Protein AF-A0A4U7D3N7-F1 (afdb_monomer_lite)

Structure (mmCIF, N/CA/C/O backbone):
data_AF-A0A4U7D3N7-F1
#
_entry.id   AF-A0A4U7D3N7-F1
#
loop_
_atom_site.group_PDB
_atom_site.id
_atom_site.type_symbol
_atom_site.label_atom_id
_atom_site.label_alt_id
_atom_site.label_comp_id
_atom_site.label_asym_id
_atom_site.label_entity_id
_atom_site.label_seq_id
_atom_site.pdbx_PDB_ins_code
_atom_site.Cartn_x
_atom_site.Cartn_y
_atom_site.Cartn_z
_atom_site.occupancy
_atom_site.B_iso_or_equiv
_atom_site.auth_seq_id
_atom_site.auth_comp_id
_atom_site.auth_asym_id
_atom_site.auth_atom_id
_atom_site.pdbx_PDB_model_num
ATOM 1 N N . MET A 1 1 ? -6.154 -1.261 -18.216 1.00 61.88 1 MET A N 1
ATOM 2 C CA . MET A 1 1 ? -4.742 -1.577 -17.953 1.00 61.88 1 MET A CA 1
ATOM 3 C C . MET A 1 1 ? -4.744 -2.809 -17.099 1.00 61.88 1 MET A C 1
ATOM 5 O O . MET A 1 1 ? -5.632 -2.921 -16.259 1.00 61.88 1 MET A O 1
ATOM 9 N N . ASP A 1 2 ? -3.840 -3.730 -17.387 1.00 88.69 2 ASP A N 1
ATOM 10 C CA . ASP A 1 2 ? -3.655 -4.885 -16.522 1.00 88.69 2 ASP A CA 1
ATOM 11 C C . ASP A 1 2 ? -3.001 -4.427 -15.211 1.00 88.69 2 ASP A C 1
ATOM 13 O O . ASP A 1 2 ? -2.187 -3.497 -15.217 1.00 88.69 2 ASP A O 1
ATOM 17 N N . THR A 1 3 ? -3.377 -5.032 -14.088 1.00 88.56 3 THR A N 1
ATOM 18 C CA . THR A 1 3 ? -2.840 -4.662 -12.771 1.00 88.56 3 THR A CA 1
ATOM 19 C C . THR A 1 3 ? -1.326 -4.895 -12.731 1.00 88.56 3 THR A C 1
ATOM 21 O O . THR A 1 3 ? -0.585 -4.051 -12.226 1.00 88.56 3 THR A O 1
ATOM 24 N N . GLU A 1 4 ? -0.851 -5.978 -13.355 1.00 92.12 4 GLU A N 1
ATOM 25 C CA . GLU A 1 4 ? 0.580 -6.273 -13.525 1.00 92.12 4 GLU A CA 1
ATOM 26 C C . GLU A 1 4 ? 1.304 -5.214 -14.368 1.00 92.12 4 GLU A C 1
ATOM 28 O O . GLU A 1 4 ? 2.339 -4.700 -13.947 1.00 92.12 4 GLU A O 1
ATOM 33 N N . GLU A 1 5 ? 0.732 -4.815 -15.508 1.00 95.19 5 GLU A N 1
ATOM 34 C CA . GLU A 1 5 ? 1.309 -3.794 -16.397 1.00 95.19 5 GLU A CA 1
ATOM 35 C C . GLU A 1 5 ? 1.489 -2.449 -15.669 1.00 95.19 5 GLU A C 1
ATOM 37 O O . GLU A 1 5 ? 2.502 -1.757 -15.825 1.00 95.19 5 GLU A O 1
ATOM 42 N N . LEU A 1 6 ? 0.516 -2.076 -14.833 1.00 95.62 6 LEU A N 1
ATOM 43 C CA . LEU A 1 6 ? 0.596 -0.866 -14.020 1.00 95.62 6 LEU A CA 1
ATOM 44 C C . LEU A 1 6 ? 1.686 -0.977 -12.944 1.00 95.62 6 LEU A C 1
ATOM 46 O O . LEU A 1 6 ? 2.449 -0.031 -12.746 1.00 95.62 6 LEU A O 1
ATOM 50 N N . LEU A 1 7 ? 1.798 -2.128 -12.281 1.00 96.38 7 LEU A N 1
ATOM 51 C CA . LEU A 1 7 ? 2.800 -2.378 -11.242 1.00 96.38 7 LEU A CA 1
ATOM 52 C C . LEU A 1 7 ? 4.227 -2.341 -11.814 1.00 96.38 7 LEU A C 1
ATOM 54 O O . LEU A 1 7 ? 5.125 -1.750 -11.209 1.00 96.38 7 LEU A O 1
ATOM 58 N N . GLU A 1 8 ? 4.440 -2.909 -13.001 1.00 96.69 8 GLU A N 1
ATOM 59 C CA . GLU A 1 8 ? 5.710 -2.823 -13.735 1.00 96.69 8 GLU A CA 1
ATOM 60 C C . GLU A 1 8 ? 6.039 -1.382 -14.140 1.00 96.69 8 GLU A C 1
ATOM 62 O O . GLU A 1 8 ? 7.163 -0.921 -13.935 1.00 96.69 8 GLU A O 1
ATOM 67 N N . THR A 1 9 ? 5.053 -0.641 -14.653 1.00 97.69 9 THR A N 1
ATOM 68 C CA . THR A 1 9 ? 5.229 0.761 -15.064 1.00 97.69 9 THR A CA 1
ATOM 69 C C . THR A 1 9 ? 5.639 1.650 -13.890 1.00 97.69 9 THR A C 1
ATOM 71 O O . THR A 1 9 ? 6.532 2.486 -14.024 1.00 97.69 9 THR A O 1
ATOM 74 N N . LEU A 1 10 ? 5.013 1.469 -12.725 1.00 96.94 10 LEU A N 1
ATOM 75 C CA . LEU A 1 10 ? 5.333 2.233 -11.518 1.00 96.94 10 LEU A CA 1
ATOM 76 C C . LEU A 1 10 ? 6.738 1.908 -11.005 1.00 96.94 10 LEU A C 1
ATOM 78 O O . LEU A 1 10 ? 7.488 2.818 -10.658 1.00 96.94 10 LEU A O 1
ATOM 82 N N . GLN A 1 11 ? 7.132 0.634 -11.021 1.00 97.25 11 GLN A N 1
ATOM 83 C CA . GLN A 1 11 ? 8.493 0.240 -10.647 1.00 97.25 11 GLN A CA 1
ATOM 84 C C . GLN A 1 11 ? 9.548 0.777 -11.621 1.00 97.25 11 GLN A C 1
ATOM 86 O O . GLN A 1 11 ? 10.619 1.201 -11.195 1.00 97.25 11 GLN A O 1
ATOM 91 N N . ALA A 1 12 ? 9.239 0.834 -12.920 1.00 97.94 12 ALA A N 1
ATOM 92 C CA . ALA A 1 12 ? 10.096 1.478 -13.917 1.00 97.94 12 ALA A CA 1
ATOM 93 C C . ALA A 1 12 ? 10.218 3.002 -13.718 1.00 97.94 12 ALA A C 1
ATOM 95 O O . ALA A 1 12 ? 11.151 3.612 -14.236 1.00 97.94 12 ALA A O 1
ATOM 96 N N . ALA A 1 13 ? 9.299 3.608 -12.960 1.00 97.19 13 ALA A N 1
ATOM 97 C CA . ALA A 1 13 ? 9.316 5.011 -12.555 1.00 97.19 13 ALA A CA 1
ATOM 98 C C . ALA A 1 13 ? 9.938 5.235 -11.157 1.00 97.19 13 ALA A C 1
ATOM 100 O O . ALA A 1 13 ? 9.645 6.242 -10.515 1.00 97.19 13 ALA A O 1
ATOM 101 N N . ASP A 1 14 ? 10.783 4.308 -10.690 1.00 97.75 14 ASP A N 1
ATOM 102 C CA . ASP A 1 14 ? 11.494 4.342 -9.401 1.00 97.75 14 ASP A CA 1
ATOM 103 C C . ASP A 1 14 ? 10.610 4.203 -8.146 1.00 97.75 14 ASP A C 1
ATOM 105 O O . ASP A 1 14 ? 11.077 4.432 -7.025 1.00 97.75 14 ASP A O 1
ATOM 109 N N . LEU A 1 15 ? 9.352 3.767 -8.279 1.00 97.12 15 LEU A N 1
ATOM 110 C CA . LEU A 1 15 ? 8.581 3.353 -7.107 1.00 97.1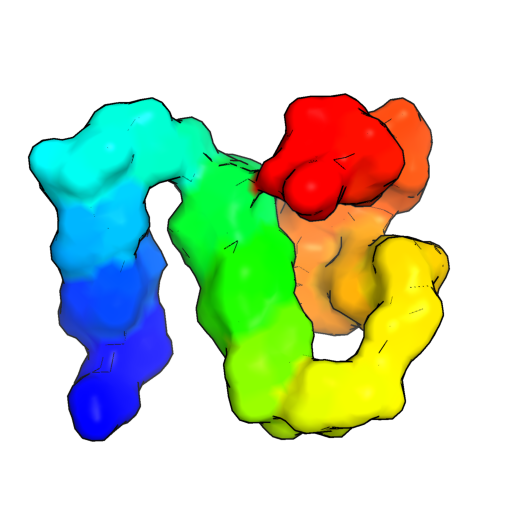2 15 LEU A CA 1
ATOM 111 C C . LEU A 1 15 ? 9.075 1.987 -6.627 1.00 97.12 15 LEU A C 1
ATOM 113 O O . LEU A 1 15 ? 9.221 1.038 -7.395 1.00 97.12 15 LEU A O 1
ATOM 117 N N . SER A 1 16 ? 9.279 1.856 -5.319 1.00 96.88 16 SER A N 1
ATOM 118 C CA . SER A 1 16 ? 9.490 0.540 -4.717 1.00 96.88 16 SER A CA 1
ATOM 119 C C . SER A 1 16 ? 8.264 -0.356 -4.912 1.00 96.88 16 SER A C 1
ATOM 121 O O . SER A 1 16 ? 7.143 0.136 -5.063 1.00 96.88 16 SER A O 1
ATOM 123 N N . TYR A 1 17 ? 8.460 -1.675 -4.817 1.00 96.06 17 TYR A N 1
ATOM 124 C CA . TYR A 1 17 ? 7.365 -2.650 -4.867 1.00 96.06 17 TYR A CA 1
ATOM 125 C C . TYR A 1 17 ? 6.192 -2.262 -3.953 1.00 96.06 17 TYR A C 1
ATOM 127 O O . TYR A 1 17 ? 5.046 -2.256 -4.390 1.00 96.06 17 TYR A O 1
ATOM 135 N N . TYR A 1 18 ? 6.475 -1.858 -2.709 1.00 9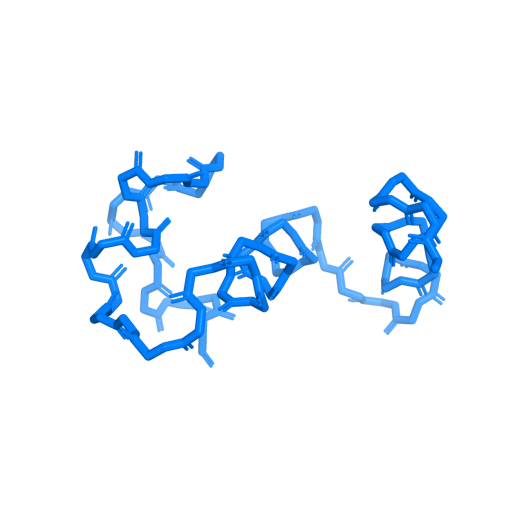7.06 18 TYR A N 1
ATOM 136 C CA . TYR A 1 18 ? 5.436 -1.469 -1.755 1.00 97.06 18 TYR A CA 1
ATOM 137 C C . TYR A 1 18 ? 4.689 -0.195 -2.165 1.00 97.06 18 TYR A C 1
ATOM 139 O O . TYR A 1 18 ? 3.475 -0.136 -2.011 1.00 97.06 18 TYR A O 1
ATOM 147 N N . GLN A 1 19 ? 5.378 0.801 -2.728 1.00 97.00 19 GLN A N 1
ATOM 148 C CA . GLN A 1 19 ? 4.732 2.020 -3.232 1.00 97.00 19 GLN A CA 1
ATOM 149 C C . GLN A 1 19 ? 3.836 1.729 -4.434 1.00 97.00 19 GLN A C 1
ATOM 151 O O . GLN A 1 19 ? 2.700 2.198 -4.481 1.00 97.00 19 GLN A O 1
ATOM 156 N N . ALA A 1 20 ? 4.314 0.914 -5.377 1.00 97.62 20 ALA A N 1
ATOM 157 C CA . ALA A 1 20 ? 3.524 0.507 -6.532 1.00 97.62 20 ALA A CA 1
ATOM 158 C C . ALA A 1 20 ? 2.287 -0.304 -6.110 1.00 97.62 20 ALA A C 1
ATOM 160 O O . ALA A 1 20 ? 1.174 -0.003 -6.534 1.00 97.62 20 ALA A O 1
ATOM 161 N N . ASN A 1 21 ? 2.469 -1.284 -5.225 1.00 97.06 21 ASN A N 1
ATOM 162 C CA . ASN A 1 21 ? 1.399 -2.153 -4.743 1.00 97.06 21 ASN A CA 1
ATOM 163 C C . ASN A 1 21 ? 0.339 -1.379 -3.934 1.00 97.06 21 ASN A C 1
ATOM 165 O O . ASN A 1 21 ? -0.854 -1.541 -4.189 1.00 97.06 21 ASN A O 1
ATOM 169 N N . ALA A 1 22 ? 0.746 -0.464 -3.044 1.00 97.38 22 ALA A N 1
ATOM 170 C CA . ALA A 1 22 ? -0.187 0.404 -2.317 1.00 97.38 22 ALA A CA 1
ATOM 171 C C . ALA A 1 22 ? -1.000 1.306 -3.257 1.00 97.38 22 ALA A C 1
ATOM 173 O O . ALA A 1 22 ? -2.208 1.454 -3.077 1.00 97.38 22 ALA A O 1
ATOM 174 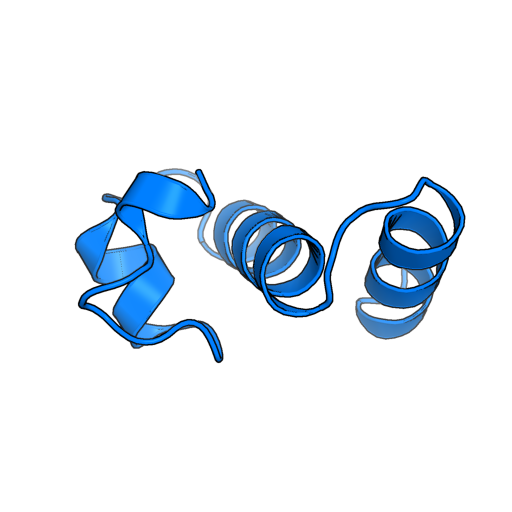N N . TYR A 1 23 ? -0.354 1.889 -4.271 1.00 96.44 23 TYR A N 1
ATOM 175 C CA . TYR A 1 23 ? -1.023 2.757 -5.239 1.00 96.44 23 TYR A CA 1
ATOM 176 C C . TYR A 1 23 ? -2.070 1.998 -6.058 1.00 96.44 23 TYR A C 1
ATOM 178 O O . TYR A 1 23 ? -3.209 2.443 -6.185 1.00 96.44 23 TYR A O 1
ATOM 186 N N . VAL A 1 24 ? -1.696 0.827 -6.573 1.00 96.50 24 VAL A N 1
ATOM 187 C CA . VAL A 1 24 ? -2.600 -0.067 -7.303 1.00 96.50 24 VAL A CA 1
ATOM 188 C C . VAL A 1 24 ? -3.784 -0.483 -6.427 1.00 96.50 24 VAL A C 1
ATOM 190 O O . VAL A 1 24 ? -4.930 -0.325 -6.839 1.00 96.50 24 VAL A O 1
ATOM 193 N N . THR A 1 25 ? -3.519 -0.920 -5.193 1.00 96.25 25 THR A N 1
ATOM 194 C CA . THR A 1 25 ? -4.560 -1.316 -4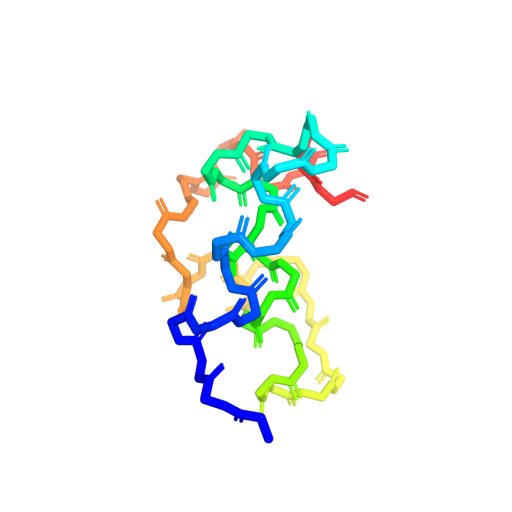.230 1.00 96.25 25 THR A CA 1
ATOM 195 C C . THR A 1 25 ? -5.539 -0.171 -3.966 1.00 96.25 25 THR A C 1
ATOM 197 O O . THR A 1 25 ? -6.753 -0.366 -3.958 1.00 96.25 25 THR A O 1
ATOM 200 N N . LEU A 1 26 ? -5.038 1.055 -3.788 1.00 96.25 26 LEU A N 1
ATOM 201 C CA . LEU A 1 26 ? -5.888 2.225 -3.574 1.00 96.25 26 LEU A CA 1
ATOM 202 C C . LEU A 1 26 ? -6.782 2.519 -4.788 1.00 96.25 26 LEU A C 1
ATOM 204 O O . LEU A 1 26 ? -7.944 2.874 -4.608 1.00 96.25 26 LEU A O 1
ATOM 208 N N . LEU A 1 27 ? -6.278 2.349 -6.013 1.00 95.50 27 LEU A N 1
ATOM 209 C CA . LEU A 1 27 ? -7.092 2.515 -7.222 1.00 95.50 27 LEU A CA 1
ATOM 210 C C . LEU A 1 27 ? -8.223 1.482 -7.314 1.00 95.50 27 LEU A C 1
ATOM 212 O O . LEU A 1 27 ? -9.309 1.825 -7.780 1.00 95.50 27 LEU A O 1
ATOM 216 N N . GLU A 1 28 ? -7.994 0.251 -6.853 1.00 94.38 28 GLU A N 1
ATOM 217 C CA . GLU A 1 28 ? -9.014 -0.806 -6.813 1.00 94.38 28 GLU A CA 1
ATOM 218 C C . GLU A 1 28 ? -10.067 -0.559 -5.720 1.00 94.38 28 GLU A C 1
ATOM 220 O O . GLU A 1 28 ? -11.261 -0.766 -5.949 1.00 94.38 28 GLU A O 1
ATOM 225 N N . LEU A 1 29 ? -9.649 -0.068 -4.548 1.00 95.44 29 LEU A N 1
ATOM 226 C CA . LEU A 1 29 ? -10.543 0.261 -3.429 1.00 95.44 29 LEU 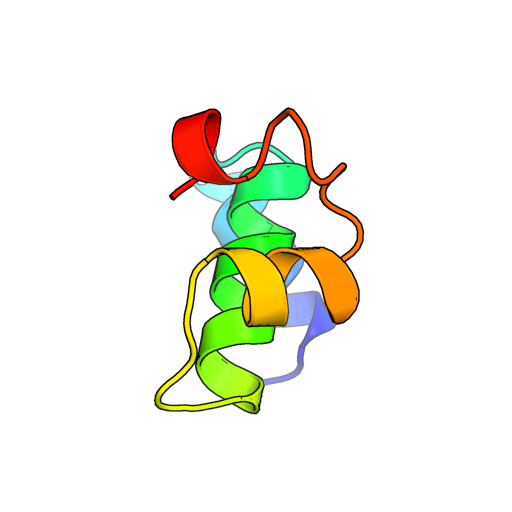A CA 1
ATOM 227 C C . LEU A 1 29 ? -11.305 1.584 -3.626 1.00 95.44 29 LEU A C 1
ATOM 229 O O . LEU A 1 29 ? -12.375 1.789 -3.045 1.00 95.44 29 LEU A O 1
ATOM 233 N N . GLY A 1 30 ? -10.761 2.510 -4.417 1.00 95.06 30 GLY A N 1
ATOM 234 C CA . GLY A 1 30 ? -11.294 3.856 -4.596 1.00 95.06 30 GLY A CA 1
ATOM 235 C C . GLY A 1 30 ? -10.975 4.769 -3.409 1.00 95.06 30 GLY A C 1
ATOM 236 O O . GLY A 1 30 ? -9.878 5.307 -3.305 1.00 95.06 30 GLY A O 1
ATOM 237 N N . THR A 1 31 ? -11.955 5.016 -2.534 1.00 95.50 31 THR A N 1
ATOM 238 C CA . THR A 1 31 ? -11.735 5.810 -1.309 1.00 95.50 31 THR A CA 1
ATOM 239 C C . THR A 1 31 ? -11.563 4.869 -0.128 1.00 95.50 31 THR A C 1
ATOM 241 O O . THR A 1 31 ? -12.521 4.217 0.276 1.00 95.50 31 THR A O 1
ATOM 244 N N . ALA A 1 32 ? -10.357 4.835 0.431 1.00 96.69 32 ALA A N 1
ATOM 245 C CA . ALA A 1 32 ? -10.002 3.987 1.559 1.00 96.69 32 ALA A CA 1
ATOM 246 C C . ALA A 1 32 ? -9.052 4.721 2.515 1.00 96.69 32 ALA A C 1
ATOM 248 O O . ALA A 1 32 ? -8.314 5.627 2.120 1.00 96.69 32 ALA A O 1
ATOM 249 N N . SER A 1 33 ? -9.071 4.334 3.786 1.00 96.69 33 SER A N 1
ATOM 250 C CA . SER A 1 33 ? -8.079 4.736 4.783 1.00 96.69 33 SER A CA 1
ATOM 251 C C . SER A 1 33 ? -6.741 4.032 4.552 1.00 96.69 33 SER A C 1
ATOM 253 O O . SER A 1 33 ? -6.686 2.948 3.975 1.00 96.69 33 SER A O 1
ATOM 255 N N . ALA A 1 34 ? -5.651 4.602 5.076 1.00 94.88 34 ALA A N 1
ATOM 256 C CA . ALA A 1 34 ? -4.331 3.970 5.013 1.00 94.88 34 ALA A CA 1
ATOM 257 C C . ALA A 1 34 ? -4.347 2.546 5.598 1.00 94.88 34 ALA A C 1
ATOM 259 O O . ALA A 1 34 ? -3.786 1.626 5.020 1.00 94.88 34 ALA A O 1
ATOM 260 N N . THR A 1 35 ? -5.055 2.331 6.707 1.00 95.44 35 THR A N 1
ATOM 261 C CA . THR A 1 35 ? -5.202 0.999 7.311 1.00 95.44 35 THR A CA 1
ATOM 262 C C . THR A 1 35 ? -5.966 0.012 6.431 1.00 95.44 35 THR A C 1
ATOM 264 O O . THR A 1 35 ? -5.620 -1.163 6.418 1.00 95.44 35 THR A O 1
ATOM 267 N N . GLU A 1 36 ? -6.973 0.465 5.681 1.00 97.19 36 GLU A N 1
ATOM 268 C CA . GLU A 1 36 ? -7.685 -0.392 4.721 1.00 97.19 36 GLU A CA 1
ATOM 269 C C . GLU A 1 36 ? -6.793 -0.752 3.527 1.00 97.19 36 GLU A C 1
ATOM 271 O O . GLU A 1 36 ? -6.796 -1.901 3.095 1.00 97.19 36 GLU A O 1
ATOM 276 N N . VAL A 1 37 ? -5.972 0.188 3.042 1.00 97.12 37 VAL A N 1
ATOM 277 C CA . VAL A 1 37 ? -4.980 -0.093 1.990 1.00 97.12 37 VAL A CA 1
ATOM 278 C C . VAL A 1 37 ? -3.936 -1.093 2.487 1.00 97.12 37 VAL A C 1
ATOM 280 O O . VAL A 1 37 ? -3.633 -2.043 1.778 1.00 97.12 37 VAL A O 1
ATOM 283 N N . ALA A 1 38 ? -3.417 -0.942 3.709 1.00 96.38 38 ALA A N 1
ATOM 284 C CA . ALA A 1 38 ? -2.459 -1.891 4.286 1.00 96.38 38 ALA A CA 1
ATOM 285 C C . ALA A 1 38 ? -3.028 -3.318 4.363 1.00 96.38 38 ALA A C 1
ATOM 287 O O . ALA A 1 38 ? -2.365 -4.269 3.972 1.00 96.38 38 ALA A O 1
ATOM 288 N N . GLN A 1 39 ? -4.288 -3.461 4.783 1.00 96.56 39 GLN A N 1
ATOM 289 C CA . GLN A 1 39 ? -4.953 -4.765 4.891 1.00 96.56 39 GLN A CA 1
ATOM 290 C C . GLN A 1 39 ? -5.239 -5.430 3.540 1.00 96.56 39 GLN A C 1
ATOM 292 O O . GLN A 1 39 ? -5.372 -6.652 3.482 1.00 96.56 39 GLN A O 1
ATOM 297 N N . ALA A 1 40 ? -5.383 -4.636 2.479 1.00 96.38 40 ALA A N 1
ATOM 298 C CA . ALA A 1 40 ? -5.702 -5.106 1.135 1.00 96.38 40 ALA A CA 1
ATOM 299 C C . ALA A 1 40 ? -4.480 -5.180 0.201 1.00 96.38 40 ALA A C 1
ATOM 301 O O . ALA A 1 40 ? -4.622 -5.633 -0.931 1.00 96.38 40 ALA A O 1
ATOM 302 N N . SER A 1 41 ? -3.307 -4.736 0.660 1.00 95.56 41 SER A N 1
ATOM 303 C CA . SER A 1 41 ? -2.055 -4.694 -0.103 1.00 95.56 41 SER A CA 1
ATOM 304 C C . SER A 1 41 ? -1.008 -5.624 0.511 1.00 95.56 41 SER A C 1
ATOM 306 O O . SER A 1 41 ? -1.192 -6.185 1.590 1.00 95.56 41 SER A O 1
ATOM 308 N N . ASP A 1 42 ? 0.138 -5.747 -0.152 1.00 95.56 42 ASP A N 1
ATOM 309 C CA . ASP A 1 42 ? 1.307 -6.456 0.381 1.00 95.56 42 ASP A CA 1
ATOM 310 C C . ASP A 1 42 ? 2.173 -5.574 1.301 1.00 95.56 42 ASP A C 1
ATOM 312 O O . ASP A 1 42 ? 3.277 -5.963 1.696 1.00 95.56 42 ASP A O 1
ATOM 316 N N . VAL A 1 43 ? 1.726 -4.355 1.618 1.00 95.94 43 VAL A N 1
ATOM 317 C CA . VAL A 1 43 ? 2.481 -3.420 2.455 1.00 95.94 43 VAL A CA 1
ATOM 318 C C . VAL A 1 43 ? 2.257 -3.738 3.933 1.00 95.94 43 VAL A C 1
ATOM 320 O O . VAL A 1 43 ? 1.119 -3.728 4.392 1.00 95.94 43 VAL A O 1
ATOM 323 N N . PRO A 1 44 ? 3.320 -3.941 4.733 1.00 94.69 44 PRO A N 1
ATOM 324 C CA . PRO A 1 44 ? 3.163 -4.129 6.172 1.00 94.69 44 PRO A CA 1
ATOM 325 C C . PRO A 1 44 ? 2.471 -2.931 6.842 1.00 94.69 44 PRO A C 1
ATOM 327 O O . PRO A 1 44 ? 2.877 -1.790 6.614 1.00 94.69 44 PRO A O 1
ATOM 330 N N . ASP A 1 45 ? 1.531 -3.179 7.760 1.00 93.25 45 ASP A N 1
ATOM 331 C CA . ASP A 1 45 ? 0.789 -2.140 8.503 1.00 93.25 45 ASP A CA 1
ATOM 332 C C . ASP A 1 45 ? 1.688 -1.048 9.099 1.00 93.25 45 ASP A C 1
ATOM 334 O O . ASP A 1 45 ? 1.388 0.141 9.024 1.00 93.25 45 ASP A O 1
ATOM 338 N N . ALA A 1 46 ? 2.834 -1.438 9.665 1.00 94.50 46 ALA A N 1
ATOM 339 C CA . ALA A 1 46 ? 3.783 -0.511 10.281 1.00 94.50 46 ALA A CA 1
ATOM 340 C C . ALA A 1 46 ? 4.462 0.444 9.280 1.00 94.50 46 ALA A C 1
ATOM 342 O O . ALA A 1 46 ? 5.114 1.396 9.698 1.00 94.50 46 ALA A O 1
ATOM 343 N N . ARG A 1 47 ? 4.358 0.166 7.977 1.00 93.50 47 ARG A N 1
ATOM 344 C CA . ARG A 1 47 ? 5.049 0.871 6.891 1.00 93.50 47 ARG A CA 1
ATOM 345 C C . ARG A 1 47 ? 4.101 1.637 5.979 1.00 93.50 47 ARG A C 1
ATOM 347 O O . ARG A 1 47 ? 4.587 2.421 5.178 1.00 93.50 47 ARG A O 1
ATOM 354 N N . ILE A 1 48 ? 2.781 1.459 6.086 1.00 94.88 48 ILE A N 1
ATOM 355 C CA . ILE A 1 48 ? 1.845 2.060 5.123 1.00 94.88 48 ILE A CA 1
ATOM 356 C C . ILE A 1 48 ? 1.928 3.592 5.077 1.00 94.88 48 ILE A C 1
ATOM 358 O O . ILE A 1 48 ? 1.860 4.181 4.005 1.00 94.88 48 ILE A O 1
ATOM 362 N N . TYR A 1 49 ? 2.171 4.232 6.221 1.00 94.12 49 TYR A N 1
ATOM 363 C CA . TYR A 1 49 ? 2.348 5.684 6.312 1.00 94.12 49 TYR A CA 1
ATOM 364 C C . TYR A 1 49 ? 3.702 6.182 5.786 1.00 94.12 49 TYR A C 1
ATOM 366 O O . TYR A 1 49 ? 3.846 7.373 5.545 1.00 94.12 49 TYR A O 1
ATOM 374 N N . ASP A 1 50 ? 4.692 5.297 5.628 1.00 93.19 50 ASP A N 1
ATOM 375 C CA . ASP A 1 50 ? 5.976 5.631 4.995 1.00 93.19 50 ASP A CA 1
ATOM 376 C C . ASP A 1 50 ? 5.900 5.510 3.461 1.00 93.19 50 ASP A C 1
ATOM 378 O O . ASP A 1 50 ? 6.826 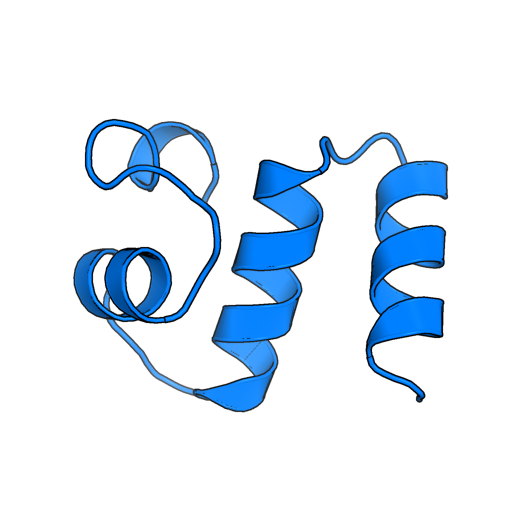5.910 2.754 1.00 93.19 50 ASP A O 1
ATOM 382 N N . VAL A 1 51 ? 4.844 4.865 2.960 1.00 91.62 51 VAL A N 1
ATOM 383 C CA . VAL A 1 51 ? 4.685 4.448 1.565 1.00 91.62 51 VAL A CA 1
ATOM 384 C C . VAL A 1 51 ? 3.675 5.328 0.821 1.00 91.62 51 VAL A C 1
ATOM 386 O O . VAL A 1 51 ? 3.900 5.603 -0.359 1.00 91.62 51 VAL A O 1
ATOM 389 N N . LEU A 1 52 ? 2.595 5.746 1.495 1.00 86.62 52 LEU A N 1
ATOM 390 C CA . LEU A 1 52 ? 1.594 6.705 1.002 1.00 86.62 52 LEU A CA 1
ATOM 391 C C . LEU A 1 52 ? 2.063 8.156 1.166 1.00 86.62 52 LEU A C 1
ATOM 393 O O . LEU A 1 52 ? 1.825 8.946 0.225 1.00 86.62 52 LEU A O 1
#

Radius of gyration: 10.25 Å; chains: 1; bounding box: 23×13×28 Å

Secondary structure (DSSP, 8-state):
--HHHHHHHHHHTT--HHHHHHHHHHHHHSS--HHHHHHHSSS-GGGHHHH-

Foldseek 3Di:
DDLVVQLVVVVVVVQDSQLSQLVSLCVVVPDDDLQVSCVRTPHPPVCSVVND

pLDDT: mean 94.77, std 5.16, range [61.88, 97.94]

Sequence (52 aa):
MDTEELLETLQAADLSYYQANAYVTLLELGTASATEVAQASDVPDARIYDVL